Protein AF-A0A522N6Z3-F1 (afdb_monomer_lite)

Secondary structure (DSSP, 8-state):
--B--TTHHHHHHTT-EEEEETTEEEEEESS-HHHHHHHHHHS------TTSPP--

pLDDT: mean 97.32, std 2.44, range [82.06, 98.62]

Foldseek 3Di:
DAAEDPCRVVCVVLQFDWDQDVRHGAGPDSPDPVVQVCCVVPPNDDGDPRVDDDDD

Sequence (56 aa):
MTEKTVLNATHRALGARMVDFGGWDMPINYGSQIEEHHAVRRDAGMFDVSHMTVID

Radius of gyration: 12.25 Å; chains: 1; bounding box: 26×27×28 Å

Structure (mmCIF, N/CA/C/O backbone):
data_AF-A0A522N6Z3-F1
#
_entry.id   AF-A0A522N6Z3-F1
#
loop_
_atom_site.group_PDB
_atom_site.id
_atom_site.type_symbol
_atom_site.label_atom_id
_atom_site.label_alt_id
_atom_site.label_comp_id
_atom_site.label_asym_id
_atom_site.label_entity_id
_atom_site.label_seq_id
_atom_site.pdbx_PDB_ins_code
_atom_site.Cartn_x
_atom_site.Cartn_y
_atom_site.Cartn_z
_atom_site.occupancy
_atom_site.B_iso_or_equiv
_atom_site.auth_seq_id
_atom_site.auth_comp_id
_atom_site.auth_asym_id
_atom_site.auth_atom_id
_atom_site.pdbx_PDB_model_num
ATOM 1 N N . MET A 1 1 ? 8.951 13.681 -12.900 1.00 82.06 1 MET A N 1
ATOM 2 C CA . MET A 1 1 ? 7.647 12.994 -12.783 1.00 82.06 1 MET A CA 1
ATOM 3 C C . MET A 1 1 ? 7.878 11.784 -11.912 1.00 82.06 1 MET A C 1
ATOM 5 O O . MET A 1 1 ? 8.957 11.219 -12.012 1.00 82.06 1 MET A O 1
ATOM 9 N N . THR A 1 2 ? 6.933 11.449 -11.044 1.00 93.62 2 THR A N 1
ATOM 10 C CA .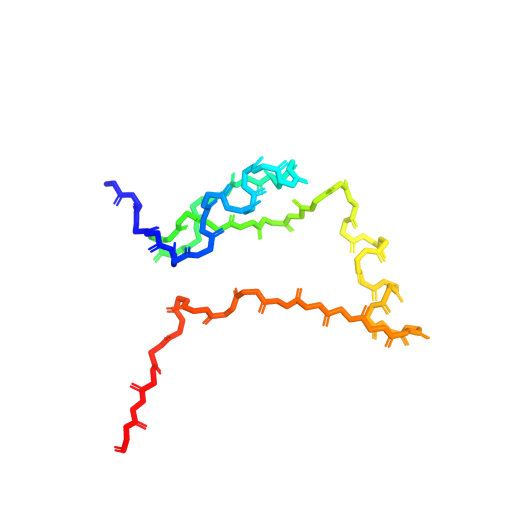 THR A 1 2 ? 7.013 10.239 -10.226 1.00 93.62 2 THR A CA 1
ATOM 11 C C . THR A 1 2 ? 6.582 9.014 -11.033 1.00 93.62 2 THR A C 1
ATOM 13 O O . THR A 1 2 ? 5.667 9.101 -11.859 1.00 93.62 2 THR A O 1
ATOM 16 N N . GLU A 1 3 ? 7.242 7.885 -10.791 1.00 97.31 3 GLU A N 1
ATOM 17 C CA . GLU A 1 3 ? 6.873 6.567 -11.307 1.00 97.31 3 GLU A CA 1
ATOM 18 C C . GLU A 1 3 ? 5.595 6.055 -10.623 1.00 97.31 3 GLU A C 1
ATOM 20 O O . GLU A 1 3 ? 5.218 6.513 -9.540 1.00 97.31 3 GLU A O 1
ATOM 25 N N . LYS A 1 4 ? 4.891 5.109 -11.254 1.00 98.25 4 LYS A N 1
ATOM 26 C CA . LYS A 1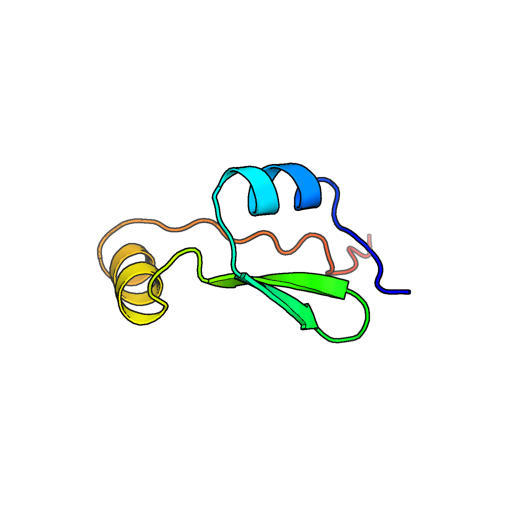 4 ? 3.607 4.581 -10.764 1.00 98.25 4 LYS A CA 1
ATOM 27 C C . LYS A 1 4 ? 3.608 3.062 -10.751 1.00 98.25 4 LYS A C 1
ATOM 29 O O . LYS A 1 4 ? 4.011 2.435 -11.726 1.00 98.25 4 LYS A O 1
ATOM 34 N N . THR A 1 5 ? 3.073 2.475 -9.686 1.00 98.12 5 THR A N 1
ATOM 35 C CA . THR A 1 5 ? 2.784 1.038 -9.653 1.00 98.12 5 THR A CA 1
ATOM 36 C C . THR A 1 5 ? 1.570 0.708 -10.522 1.00 98.12 5 THR A C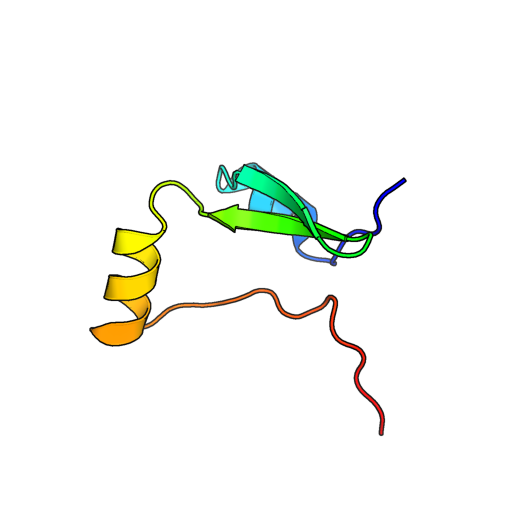 1
ATOM 38 O O . TH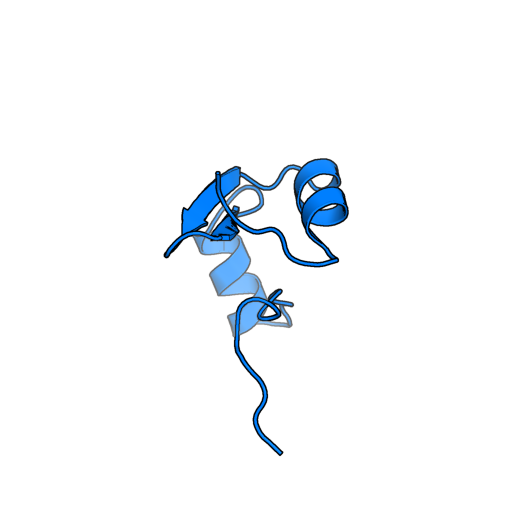R A 1 5 ? 0.748 1.574 -10.843 1.00 98.12 5 THR A O 1
ATOM 41 N N . VAL A 1 6 ? 1.405 -0.577 -10.849 1.00 98.06 6 VAL A N 1
ATOM 42 C CA . VAL A 1 6 ? 0.232 -1.078 -11.587 1.00 98.06 6 VAL A CA 1
ATOM 43 C C . VAL A 1 6 ? -1.093 -0.850 -10.840 1.00 98.06 6 VAL A C 1
ATOM 45 O O . VAL A 1 6 ? -2.149 -0.827 -11.467 1.00 98.06 6 VAL A O 1
ATOM 48 N N . LEU A 1 7 ? -1.049 -0.629 -9.519 1.00 98.50 7 LEU A N 1
ATOM 49 C CA . LEU A 1 7 ? -2.220 -0.388 -8.669 1.00 98.50 7 LEU A CA 1
ATOM 50 C C . LEU A 1 7 ? -2.495 1.103 -8.393 1.00 98.50 7 LEU A C 1
ATOM 52 O O . LEU A 1 7 ? -3.462 1.418 -7.702 1.00 98.50 7 LEU A O 1
ATOM 56 N N . ASN A 1 8 ? -1.719 2.042 -8.955 1.00 98.44 8 ASN A N 1
ATOM 57 C CA . ASN A 1 8 ? -1.857 3.482 -8.675 1.00 98.44 8 ASN A CA 1
ATOM 58 C C . ASN A 1 8 ? -3.280 4.024 -8.921 1.00 98.44 8 ASN A C 1
ATOM 60 O O . ASN A 1 8 ? -3.797 4.805 -8.120 1.00 98.44 8 ASN A O 1
ATOM 64 N N . ALA A 1 9 ? -3.940 3.591 -10.000 1.00 98.38 9 ALA A N 1
ATOM 65 C CA . ALA A 1 9 ? -5.316 3.999 -10.292 1.00 98.38 9 ALA A CA 1
ATOM 66 C C . ALA A 1 9 ? -6.309 3.492 -9.231 1.00 98.38 9 ALA A C 1
ATOM 68 O O . ALA A 1 9 ? -7.195 4.237 -8.811 1.00 98.38 9 ALA A O 1
ATOM 69 N N . THR A 1 10 ? -6.123 2.258 -8.754 1.00 98.50 10 THR A N 1
ATOM 70 C CA . THR A 1 10 ? -6.925 1.664 -7.678 1.00 98.50 10 THR A CA 1
ATOM 71 C C . THR A 1 10 ? -6.760 2.445 -6.379 1.00 98.50 10 THR A C 1
ATOM 73 O O . THR A 1 10 ? -7.758 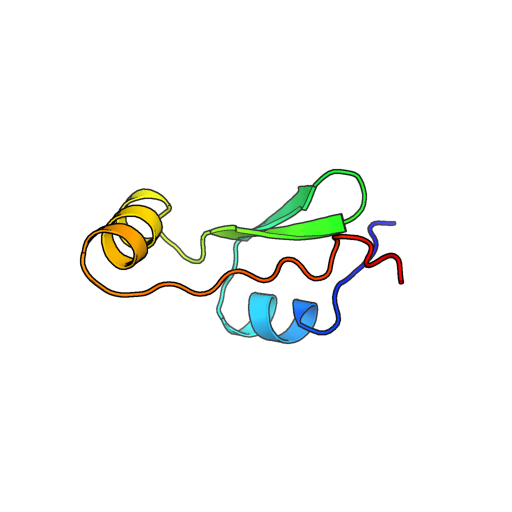2.786 -5.751 1.00 98.50 10 THR A O 1
ATOM 76 N N . HIS A 1 11 ? -5.530 2.823 -6.014 1.00 98.44 11 HIS A N 1
ATOM 77 C CA . HIS A 1 11 ? -5.267 3.630 -4.815 1.00 98.44 11 HIS A CA 1
ATOM 78 C C . HIS A 1 11 ? -6.035 4.951 -4.834 1.00 98.44 11 HIS A C 1
ATOM 80 O O . HIS A 1 11 ? -6.690 5.313 -3.858 1.00 98.44 11 HIS A O 1
ATOM 86 N N . ARG A 1 12 ? -6.029 5.645 -5.977 1.00 98.25 12 ARG A N 1
ATOM 87 C CA . ARG A 1 12 ? -6.766 6.904 -6.157 1.00 98.25 12 ARG A CA 1
ATOM 88 C C . ARG A 1 12 ? -8.278 6.712 -6.058 1.00 98.25 12 ARG A C 1
ATOM 90 O O . ARG A 1 12 ? -8.943 7.527 -5.426 1.00 98.25 12 ARG A O 1
ATOM 97 N N . ALA A 1 13 ? -8.811 5.640 -6.643 1.00 98.44 13 ALA A N 1
ATOM 98 C CA . ALA A 1 13 ? -10.233 5.312 -6.556 1.00 98.44 13 ALA A CA 1
ATOM 99 C C . ALA A 1 13 ? -10.674 4.975 -5.119 1.00 98.44 13 ALA A C 1
ATOM 101 O O . ALA A 1 13 ? -11.794 5.298 -4.733 1.00 98.44 13 ALA A O 1
ATOM 102 N N . LEU A 1 14 ? -9.781 4.385 -4.318 1.00 97.88 14 LEU A N 1
ATOM 103 C CA . LEU A 1 14 ? -9.993 4.092 -2.897 1.00 97.88 14 LEU A CA 1
ATOM 104 C C . LEU A 1 14 ? -9.768 5.303 -1.973 1.00 97.88 14 LEU A C 1
ATOM 106 O O . LEU A 1 14 ? -9.838 5.159 -0.757 1.00 97.88 14 LEU A O 1
ATOM 110 N N . GLY A 1 15 ? -9.504 6.494 -2.520 1.00 97.31 15 GLY A N 1
ATOM 111 C CA . GLY A 1 15 ? -9.334 7.713 -1.727 1.00 97.31 15 GLY A CA 1
ATOM 112 C C . GLY A 1 15 ? -7.985 7.818 -1.015 1.00 97.31 15 GLY A C 1
ATOM 113 O O . GLY A 1 15 ? -7.867 8.564 -0.044 1.00 97.31 15 GLY A O 1
ATOM 114 N N . ALA A 1 16 ? -6.964 7.098 -1.487 1.00 98.00 16 ALA A N 1
ATOM 115 C CA . ALA A 1 16 ? -5.631 7.187 -0.914 1.00 98.00 16 ALA A CA 1
ATOM 116 C C . ALA A 1 16 ? -5.068 8.611 -0.993 1.00 98.00 16 ALA A C 1
ATOM 118 O O . ALA A 1 16 ? -5.122 9.286 -2.029 1.00 98.00 16 ALA A O 1
ATOM 119 N N . ARG A 1 17 ? -4.422 9.042 0.089 1.00 97.88 17 ARG A N 1
ATOM 120 C CA . ARG A 1 17 ? -3.551 10.211 0.071 1.00 97.88 17 ARG A CA 1
ATOM 121 C C . ARG A 1 17 ? -2.237 9.816 -0.602 1.00 97.88 17 ARG A C 1
ATOM 123 O O . ARG A 1 17 ? -1.444 9.077 -0.030 1.00 97.88 17 ARG A O 1
ATOM 130 N N . MET A 1 18 ? -2.008 10.319 -1.809 1.00 98.00 18 MET A N 1
ATOM 131 C CA . MET A 1 18 ? -0.808 10.009 -2.594 1.00 98.00 18 MET A CA 1
ATOM 132 C C . MET A 1 18 ? 0.336 10.979 -2.275 1.00 98.00 18 MET A C 1
ATOM 134 O O . MET A 1 18 ? 0.098 12.176 -2.086 1.00 98.00 18 MET A O 1
ATOM 138 N N . VAL A 1 19 ? 1.568 10.474 -2.222 1.00 97.62 19 VAL A N 1
ATOM 139 C CA . VAL A 1 19 ? 2.791 11.251 -1.976 1.00 97.62 19 VAL A CA 1
ATOM 140 C C . VAL A 1 19 ? 3.932 10.781 -2.877 1.00 97.62 19 VAL A C 1
ATOM 142 O O . VAL A 1 19 ? 3.941 9.638 -3.328 1.00 97.62 19 VAL A O 1
ATOM 145 N N . ASP A 1 20 ? 4.909 11.660 -3.103 1.00 97.81 20 ASP A N 1
ATOM 146 C CA . ASP A 1 20 ? 6.200 11.270 -3.673 1.00 97.81 20 ASP A CA 1
ATOM 147 C C . ASP A 1 20 ? 7.024 10.545 -2.602 1.00 97.81 20 ASP A C 1
ATOM 149 O O . ASP A 1 20 ? 7.428 11.136 -1.596 1.00 97.81 20 ASP A O 1
ATOM 153 N N . PHE A 1 21 ? 7.236 9.251 -2.814 1.00 97.38 21 PHE A N 1
ATOM 154 C CA . PHE A 1 21 ? 8.067 8.393 -1.990 1.00 97.38 21 PHE A CA 1
ATOM 155 C C . PHE A 1 21 ? 9.220 7.847 -2.831 1.00 97.38 21 PHE A C 1
ATOM 157 O O . PHE A 1 21 ? 9.054 6.909 -3.609 1.00 97.38 21 PHE A O 1
ATOM 164 N N . GLY A 1 22 ? 10.401 8.454 -2.692 1.00 95.88 22 GLY A N 1
ATOM 165 C CA . GLY A 1 22 ? 11.605 7.998 -3.391 1.00 95.88 22 GLY A CA 1
ATOM 166 C C . GLY A 1 22 ? 11.469 8.001 -4.917 1.00 95.88 22 GLY A C 1
ATOM 167 O O . GLY A 1 22 ? 12.052 7.142 -5.574 1.00 95.88 22 GLY A O 1
ATOM 168 N N . GLY A 1 23 ? 10.682 8.923 -5.481 1.00 97.50 23 GLY A N 1
ATOM 169 C CA . GLY A 1 23 ? 10.399 8.986 -6.912 1.00 97.50 23 GLY A CA 1
ATOM 170 C C . GLY A 1 23 ? 9.170 8.189 -7.354 1.00 97.50 23 GLY A C 1
ATOM 171 O O . GLY A 1 23 ? 8.857 8.221 -8.540 1.00 97.50 23 GLY A O 1
ATOM 172 N N . TRP A 1 24 ? 8.448 7.525 -6.446 1.00 98.44 24 TRP A N 1
ATOM 173 C CA . TRP A 1 24 ? 7.199 6.809 -6.734 1.00 98.44 24 TRP A CA 1
ATOM 174 C C . TRP A 1 24 ? 5.974 7.542 -6.182 1.00 98.44 24 TRP A C 1
ATOM 176 O O . TRP A 1 24 ? 5.995 8.072 -5.076 1.00 98.44 24 TRP A O 1
ATOM 186 N N . ASP A 1 25 ? 4.875 7.530 -6.931 1.00 98.25 25 ASP A N 1
ATOM 187 C CA . ASP A 1 25 ? 3.573 8.055 -6.514 1.00 98.25 25 ASP A CA 1
ATOM 188 C C . ASP A 1 25 ? 2.807 6.992 -5.711 1.00 98.25 25 ASP A C 1
ATOM 190 O O . ASP A 1 25 ? 2.117 6.139 -6.283 1.00 98.25 25 ASP A O 1
ATOM 194 N N . MET A 1 26 ? 2.955 7.032 -4.383 1.00 98.06 26 MET A N 1
ATOM 195 C CA . MET A 1 26 ? 2.539 5.965 -3.464 1.00 98.06 26 MET A CA 1
ATOM 196 C C . MET A 1 26 ? 1.498 6.435 -2.434 1.00 98.06 26 MET A C 1
ATOM 198 O O . MET A 1 26 ? 1.511 7.601 -2.031 1.00 98.06 26 MET A O 1
ATOM 202 N N . PRO A 1 27 ? 0.606 5.544 -1.967 1.00 98.12 27 PRO A N 1
ATOM 203 C CA . PRO A 1 27 ? -0.354 5.856 -0.910 1.00 98.12 27 PRO A CA 1
ATOM 204 C C . PRO A 1 27 ? 0.336 5.953 0.466 1.00 98.12 27 PRO A C 1
ATOM 206 O O . PRO A 1 27 ? 1.002 5.010 0.886 1.00 98.12 27 PRO A O 1
ATOM 209 N N . ILE A 1 28 ? 0.156 7.066 1.196 1.00 97.31 28 ILE A N 1
ATOM 210 C CA . ILE A 1 28 ? 0.619 7.203 2.597 1.00 97.31 28 ILE A CA 1
ATOM 211 C C . ILE A 1 28 ? -0.425 6.714 3.612 1.00 97.31 28 ILE A C 1
ATOM 213 O O . ILE A 1 28 ? -0.067 6.288 4.705 1.00 97.31 28 ILE A O 1
ATOM 217 N N . ASN A 1 29 ? -1.712 6.834 3.278 1.00 97.62 29 ASN A N 1
ATOM 218 C CA . ASN A 1 29 ? -2.858 6.278 4.004 1.00 97.62 29 ASN A CA 1
ATOM 219 C C . ASN A 1 29 ? -4.126 6.395 3.143 1.00 97.62 29 ASN A C 1
ATOM 221 O O . ASN A 1 29 ? -4.147 7.125 2.150 1.00 97.62 29 ASN A O 1
ATOM 225 N N . TYR A 1 30 ? -5.187 5.719 3.567 1.00 98.00 30 TYR A N 1
ATOM 226 C CA . TYR A 1 30 ? -6.531 5.709 2.985 1.00 98.00 30 TYR A CA 1
ATOM 227 C C . TYR A 1 30 ? -7.562 6.373 3.916 1.00 98.00 30 TYR A C 1
ATOM 229 O O . TYR A 1 30 ? -8.765 6.183 3.767 1.00 98.00 30 TYR A O 1
ATOM 237 N N . GLY A 1 31 ? -7.092 7.149 4.897 1.00 96.00 31 GLY A N 1
ATOM 238 C CA . GLY A 1 31 ? -7.926 7.866 5.861 1.00 96.00 31 GLY A CA 1
ATOM 239 C C . GLY A 1 31 ? -7.231 8.048 7.208 1.00 96.00 31 GLY A C 1
ATOM 240 O O . GLY A 1 31 ? -7.025 9.178 7.651 1.00 96.00 31 GLY A O 1
ATOM 241 N N . SER A 1 32 ? -6.812 6.949 7.841 1.00 96.81 32 SER A N 1
ATOM 242 C CA . SER A 1 32 ? -6.191 6.961 9.169 1.00 96.81 32 SER A CA 1
ATOM 243 C C . SER A 1 32 ? -5.067 5.936 9.280 1.00 96.81 32 SER A C 1
ATOM 245 O O . SER A 1 32 ? -5.294 4.729 9.318 1.00 96.81 32 SER A O 1
ATOM 247 N N . GLN A 1 33 ? -3.839 6.432 9.453 1.00 96.81 33 GLN A N 1
ATOM 248 C CA . GLN A 1 33 ? -2.660 5.584 9.669 1.00 96.81 33 GLN A CA 1
ATOM 249 C C . GLN A 1 33 ? -2.776 4.725 10.937 1.00 96.81 33 GLN A C 1
ATOM 251 O O . GLN A 1 33 ? -2.261 3.612 10.979 1.00 96.81 33 GLN A O 1
ATOM 256 N N . ILE A 1 34 ? -3.449 5.230 11.979 1.00 98.19 34 ILE A N 1
ATOM 257 C CA . ILE A 1 34 ? -3.636 4.488 13.232 1.00 98.19 34 ILE A CA 1
ATOM 258 C C . ILE A 1 34 ? -4.627 3.339 13.039 1.00 98.19 34 ILE A C 1
ATOM 260 O O . ILE A 1 34 ? -4.400 2.247 13.559 1.00 98.19 34 ILE A O 1
ATOM 264 N N . GLU A 1 35 ? -5.700 3.555 12.279 1.00 98.25 35 GLU A N 1
ATOM 265 C CA . GLU A 1 35 ? -6.667 2.493 11.987 1.00 98.25 35 GLU A CA 1
ATOM 266 C C . GLU A 1 35 ? -6.060 1.433 11.067 1.00 98.25 35 GLU A C 1
ATOM 268 O O . GLU A 1 35 ? -6.180 0.250 11.370 1.00 98.25 35 GLU A O 1
ATOM 273 N N . GLU A 1 36 ? -5.318 1.832 10.029 1.00 98.38 36 GLU A N 1
ATOM 274 C CA . GLU A 1 36 ? -4.568 0.907 9.164 1.00 98.38 36 GLU A CA 1
ATOM 275 C C . GLU A 1 36 ? -3.548 0.082 9.961 1.00 98.38 36 GLU A C 1
ATOM 277 O O . GLU A 1 36 ? -3.475 -1.141 9.823 1.00 98.38 36 GLU A O 1
ATOM 282 N N . HIS A 1 37 ? -2.811 0.723 10.874 1.00 98.56 37 HIS A N 1
ATOM 283 C CA . HIS A 1 37 ? -1.904 0.031 11.787 1.00 98.56 37 HIS A CA 1
ATOM 284 C C . HIS A 1 37 ? -2.644 -0.980 12.673 1.00 98.56 37 HIS A C 1
ATOM 286 O O . HIS A 1 37 ? -2.191 -2.114 12.848 1.00 98.56 37 HIS A O 1
ATOM 292 N N . HIS A 1 38 ? -3.779 -0.587 13.252 1.00 98.62 38 HIS A N 1
ATOM 293 C CA . HIS A 1 38 ? -4.574 -1.474 14.092 1.00 98.62 38 HIS A CA 1
ATOM 294 C C . HIS A 1 38 ? -5.197 -2.630 13.310 1.00 98.62 38 HIS A C 1
ATOM 296 O O . HIS A 1 38 ? -5.205 -3.735 13.847 1.00 98.62 38 HIS A O 1
ATOM 302 N N . ALA A 1 39 ? -5.655 -2.413 12.075 1.00 98.56 39 ALA A N 1
ATOM 303 C CA . ALA A 1 39 ? -6.178 -3.462 11.202 1.00 98.56 39 ALA A CA 1
ATOM 304 C C . ALA A 1 39 ? -5.127 -4.558 10.985 1.00 98.56 39 ALA A C 1
ATOM 306 O O . ALA A 1 39 ? -5.377 -5.719 11.279 1.00 98.56 39 ALA A O 1
ATOM 307 N N . VAL A 1 40 ? -3.896 -4.179 10.633 1.00 98.56 40 VAL A N 1
ATOM 308 C CA . VAL A 1 40 ? -2.782 -5.127 10.444 1.00 98.56 40 VAL A CA 1
ATOM 309 C C . VAL A 1 40 ? -2.410 -5.852 11.739 1.00 98.56 40 VAL A C 1
ATOM 311 O O . VAL A 1 40 ? -2.032 -7.019 11.718 1.00 98.56 40 VAL A O 1
ATOM 314 N N . ARG A 1 41 ? -2.461 -5.164 12.885 1.00 98.50 41 ARG A N 1
ATOM 315 C CA . ARG A 1 41 ? -2.065 -5.746 14.178 1.00 98.50 41 ARG A CA 1
ATOM 316 C C . ARG A 1 41 ? -3.115 -6.657 14.796 1.00 98.50 41 ARG A C 1
ATOM 318 O O . ARG A 1 41 ? -2.752 -7.493 15.620 1.00 98.50 41 ARG A O 1
ATOM 325 N N . ARG A 1 42 ? -4.389 -6.435 14.490 1.00 98.62 42 ARG A N 1
ATOM 326 C CA . ARG A 1 42 ? -5.516 -7.129 15.125 1.00 98.62 42 ARG A CA 1
ATOM 327 C C . ARG A 1 42 ? -6.210 -8.111 14.186 1.00 98.62 42 ARG A C 1
ATOM 329 O O . ARG A 1 42 ? -6.906 -8.986 14.682 1.00 98.62 42 ARG A O 1
ATOM 336 N N . ASP A 1 43 ? -6.023 -7.959 12.880 1.00 98.44 43 ASP A N 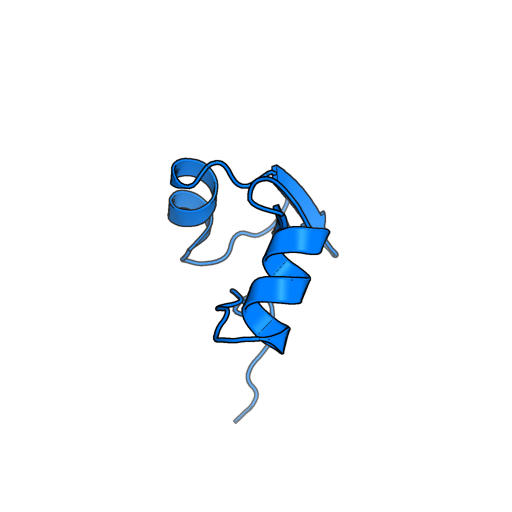1
ATOM 337 C CA . ASP A 1 43 ? -6.648 -8.767 11.838 1.00 98.44 43 ASP A CA 1
ATOM 338 C C . ASP A 1 43 ? -5.706 -8.888 10.621 1.00 98.44 43 ASP A C 1
ATOM 340 O O . ASP A 1 43 ? -4.660 -9.533 10.720 1.00 98.44 43 ASP A O 1
ATOM 344 N N . ALA A 1 44 ? -6.023 -8.238 9.497 1.00 98.44 44 ALA A N 1
ATOM 345 C CA . ALA A 1 44 ? -5.234 -8.267 8.275 1.00 98.44 44 ALA A CA 1
ATOM 346 C C . ALA A 1 44 ? -5.120 -6.878 7.633 1.00 98.44 44 ALA A C 1
ATOM 348 O O . ALA A 1 44 ? -5.982 -6.012 7.780 1.00 98.44 44 ALA A O 1
ATOM 349 N N . GLY A 1 45 ? -4.049 -6.680 6.867 1.00 97.69 45 GLY A N 1
ATOM 350 C CA . GLY A 1 45 ? -3.884 -5.523 5.994 1.00 97.69 45 GLY A CA 1
ATOM 351 C C . GLY A 1 45 ? -3.074 -5.885 4.756 1.00 97.69 45 GLY A C 1
ATOM 352 O O . GLY A 1 45 ? -2.316 -6.855 4.757 1.00 97.69 45 GLY A O 1
ATOM 353 N N . MET A 1 46 ? -3.257 -5.108 3.692 1.00 97.38 46 MET A N 1
ATOM 354 C CA . MET A 1 46 ? -2.586 -5.292 2.408 1.00 97.38 46 MET A CA 1
ATOM 355 C C . MET A 1 46 ? -1.785 -4.040 2.065 1.00 97.38 46 MET A C 1
ATOM 357 O O . MET A 1 46 ? -2.262 -2.923 2.250 1.00 97.38 46 MET A O 1
ATOM 361 N N . PHE A 1 47 ? -0.585 -4.242 1.526 1.00 98.00 47 PHE A N 1
ATOM 362 C CA . PHE A 1 47 ? 0.315 -3.170 1.125 1.00 98.00 47 PHE A CA 1
ATOM 363 C C . PHE A 1 47 ? 0.726 -3.367 -0.329 1.00 98.00 47 PHE A C 1
ATOM 365 O O . PHE A 1 47 ? 1.142 -4.458 -0.717 1.00 98.00 47 PHE A O 1
ATOM 372 N N . ASP A 1 48 ? 0.644 -2.304 -1.125 1.00 98.19 48 ASP A N 1
ATOM 373 C CA . ASP A 1 48 ? 1.284 -2.283 -2.435 1.00 98.19 48 ASP A CA 1
ATOM 374 C C . ASP A 1 48 ? 2.780 -1.999 -2.264 1.00 98.19 48 ASP A C 1
ATOM 376 O O . ASP A 1 48 ? 3.195 -0.873 -1.992 1.00 98.19 48 ASP A O 1
ATOM 380 N N . VAL A 1 49 ? 3.589 -3.043 -2.423 1.00 97.75 49 VAL A N 1
ATOM 381 C CA . VAL A 1 49 ? 5.056 -2.979 -2.379 1.00 97.75 49 VAL A CA 1
ATOM 382 C C . VAL A 1 49 ? 5.679 -3.106 -3.770 1.00 97.75 49 VAL A C 1
ATOM 384 O O . VAL A 1 49 ? 6.871 -3.356 -3.890 1.00 97.75 49 VAL A O 1
ATOM 387 N N . SER A 1 50 ? 4.906 -2.897 -4.839 1.00 97.69 50 SER A N 1
ATOM 388 C CA . SER A 1 50 ? 5.366 -3.107 -6.224 1.00 97.69 50 SER A CA 1
ATOM 389 C C . SER A 1 50 ? 6.422 -2.099 -6.696 1.00 97.69 50 SER A C 1
ATOM 391 O O . SER A 1 50 ? 6.971 -2.256 -7.780 1.00 97.69 50 SER A O 1
ATOM 393 N N . HIS A 1 51 ? 6.706 -1.061 -5.904 1.00 96.62 51 HIS A N 1
ATOM 394 C CA . HIS A 1 51 ? 7.853 -0.171 -6.116 1.00 96.62 51 HIS A CA 1
ATOM 395 C C . HIS A 1 51 ? 9.194 -0.841 -5.756 1.00 96.62 51 HIS A C 1
ATOM 397 O O . HIS A 1 51 ? 10.256 -0.308 -6.073 1.00 96.62 51 HIS A O 1
ATOM 403 N N . MET A 1 52 ? 9.160 -1.988 -5.067 1.00 97.50 52 MET A N 1
ATOM 404 C CA . MET A 1 52 ? 10.336 -2.809 -4.804 1.00 97.50 52 MET A CA 1
ATOM 405 C C . MET A 1 52 ? 10.790 -3.538 -6.068 1.00 97.50 52 MET A C 1
ATOM 407 O O . MET A 1 52 ? 9.983 -3.976 -6.886 1.00 97.50 52 MET A O 1
ATOM 411 N N . THR A 1 53 ? 12.098 -3.742 -6.174 1.00 96.50 53 THR A N 1
ATOM 412 C CA . THR A 1 53 ? 12.699 -4.521 -7.256 1.00 96.50 53 THR A CA 1
ATOM 413 C C . THR A 1 53 ? 12.851 -5.976 -6.828 1.00 96.50 53 THR A C 1
ATOM 415 O O . THR A 1 53 ? 13.518 -6.261 -5.833 1.00 96.50 53 THR A O 1
ATOM 418 N N . VAL A 1 54 ? 12.265 -6.896 -7.595 1.00 96.06 54 VAL A N 1
ATOM 419 C CA . VAL A 1 54 ? 12.534 -8.336 -7.476 1.00 96.06 54 VAL A CA 1
ATOM 420 C C . VAL A 1 54 ? 13.798 -8.660 -8.272 1.00 96.06 54 VAL A C 1
ATOM 422 O O . VAL A 1 54 ? 13.976 -8.155 -9.380 1.00 96.06 54 VAL A O 1
ATOM 425 N N . ILE A 1 55 ? 14.681 -9.470 -7.694 1.00 96.00 55 ILE A N 1
ATOM 426 C CA . ILE A 1 55 ? 15.893 -9.980 -8.339 1.00 96.00 55 ILE A CA 1
ATOM 427 C C . ILE A 1 55 ? 15.811 -11.502 -8.255 1.00 96.00 55 ILE A C 1
ATOM 429 O O . ILE A 1 55 ? 15.630 -12.027 -7.154 1.00 96.00 55 ILE A O 1
ATOM 433 N N . ASP A 1 56 ? 15.910 -12.163 -9.404 1.00 90.56 56 ASP A N 1
ATOM 434 C CA . ASP A 1 56 ? 15.896 -13.625 -9.526 1.00 90.56 56 ASP A CA 1
ATOM 435 C C . ASP A 1 56 ? 17.260 -14.256 -9.198 1.00 90.56 56 ASP A C 1
ATOM 437 O O . ASP A 1 56 ? 18.305 -13.633 -9.516 1.00 90.56 56 ASP A O 1
#